Protein AF-A0A421B8K8-F1 (afdb_monomer_lite)

Foldseek 3Di:
DDDDDDDDPDDDDDDPDDPPDPPPVPPPDDQDPLLVLLLVLLVVLLVVVVVVLVCCVVPVLVVQLVVLVVVCVVVVDPPDDSVVVSVVVNVVVVVVSVVVSVVSNVLSVVSSVLAVVSLVVLLVVLVVVLVVLVVCVVVDPDDPVSVVVSVVSNVSSVSSNVSCPDPSNVVSNDDPDPD

Secondary structure (DSSP, 8-state):
--PPPP------PPPPPPPP--TTTT--PPPPHHHHHHHHHHHHHHHHHHHHHHHHHHHSHHHHHHHHHHHHHHTT--S--HHHHHHHHHHHHHHHHHHHHHHHHHHHHHHHTT-HHHHHHHHHHHHHHHHHHHHHHHHS---HHHHHHHHHHHHHHHHHHHHHTSHHHHHHTS-----

Radius of gyration: 29.28 Å; chains: 1; bounding box: 50×44×108 Å

Structure (mmCIF, N/CA/C/O backbone):
data_AF-A0A421B8K8-F1
#
_entry.id   AF-A0A421B8K8-F1
#
loop_
_atom_site.group_PDB
_atom_site.id
_atom_site.type_symbol
_atom_site.label_atom_id
_atom_site.label_alt_id
_atom_site.label_comp_id
_atom_site.label_asym_id
_atom_site.label_entity_id
_atom_site.label_seq_id
_atom_site.pdbx_PDB_ins_code
_atom_site.Cartn_x
_atom_site.Cartn_y
_atom_si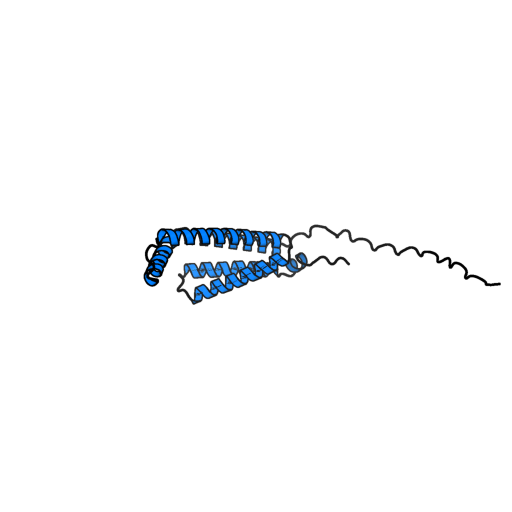te.Cartn_z
_atom_site.occupancy
_atom_site.B_iso_or_equiv
_atom_site.auth_seq_id
_atom_site.auth_comp_id
_atom_site.auth_asym_id
_atom_site.auth_atom_id
_atom_site.pdbx_PDB_model_num
ATOM 1 N N . MET A 1 1 ? -7.452 35.062 -84.674 1.00 46.69 1 MET A N 1
ATOM 2 C CA . MET A 1 1 ? -6.822 33.731 -84.553 1.00 46.69 1 MET A CA 1
ATOM 3 C C . MET A 1 1 ? -6.212 33.669 -83.162 1.00 46.69 1 MET A C 1
ATOM 5 O O . MET A 1 1 ? -5.231 34.353 -82.917 1.00 46.69 1 MET A O 1
ATOM 9 N N . THR A 1 2 ? -6.886 33.013 -82.219 1.00 50.50 2 THR A N 1
ATOM 10 C CA . THR A 1 2 ? -6.488 32.942 -80.804 1.00 50.50 2 THR A CA 1
ATOM 11 C C . THR A 1 2 ? -5.729 31.639 -80.568 1.00 50.50 2 THR A C 1
ATOM 13 O O . THR A 1 2 ? -6.330 30.568 -80.636 1.00 50.50 2 THR A O 1
ATOM 16 N N . SER A 1 3 ? -4.422 31.723 -80.332 1.00 58.75 3 SER A N 1
ATOM 17 C CA . SER A 1 3 ? -3.583 30.577 -79.968 1.00 58.75 3 SER A CA 1
ATOM 18 C C . SER A 1 3 ? -3.875 30.168 -78.520 1.00 58.75 3 SER A C 1
ATOM 20 O O . SER A 1 3 ? -3.734 30.986 -77.613 1.00 58.75 3 SER A O 1
ATOM 22 N N . GLY A 1 4 ? -4.330 28.931 -78.307 1.00 61.12 4 GLY A N 1
ATOM 23 C CA . GLY A 1 4 ? -4.486 28.347 -76.970 1.00 61.12 4 GLY A CA 1
ATOM 24 C C . GLY A 1 4 ? -3.131 27.923 -76.380 1.00 61.12 4 GLY A C 1
ATOM 25 O O . GLY A 1 4 ? -2.210 27.657 -77.152 1.00 61.12 4 GLY A O 1
ATOM 26 N N . PRO A 1 5 ? -2.974 27.881 -75.044 1.00 61.09 5 PRO A N 1
ATOM 27 C CA . PRO A 1 5 ? -1.718 27.478 -74.415 1.00 61.09 5 PRO A CA 1
ATOM 28 C C . PRO A 1 5 ? -1.475 25.965 -74.547 1.00 61.09 5 PRO A C 1
ATOM 30 O O . PRO A 1 5 ? -2.376 25.163 -74.299 1.00 61.09 5 PRO A O 1
ATOM 33 N N . ASP A 1 6 ? -0.247 25.596 -74.922 1.00 62.78 6 ASP A N 1
ATOM 34 C CA . ASP A 1 6 ? 0.217 24.209 -75.047 1.00 62.78 6 ASP A CA 1
ATOM 35 C C . ASP A 1 6 ? 0.115 23.432 -73.716 1.00 62.78 6 ASP A C 1
ATOM 37 O O . ASP A 1 6 ? 0.416 23.983 -72.649 1.00 62.78 6 ASP A O 1
ATOM 41 N N . PRO A 1 7 ? -0.252 22.136 -73.741 1.00 59.31 7 PRO A N 1
ATOM 42 C CA . PRO A 1 7 ? -0.273 21.303 -72.546 1.00 59.31 7 PRO A CA 1
ATOM 43 C C . PRO A 1 7 ? 1.158 21.014 -72.065 1.00 59.31 7 PRO A C 1
ATOM 45 O O . PRO A 1 7 ? 1.938 20.334 -72.730 1.00 59.31 7 PRO A O 1
ATOM 48 N N . GLN A 1 8 ? 1.500 21.520 -70.877 1.00 60.03 8 GLN A N 1
ATOM 49 C CA . GLN A 1 8 ? 2.772 21.247 -70.205 1.00 60.03 8 GLN A CA 1
ATOM 50 C C . GLN A 1 8 ? 2.884 19.756 -69.852 1.00 60.03 8 GLN A C 1
ATOM 52 O O . GLN A 1 8 ? 2.284 19.275 -68.892 1.00 60.03 8 GLN A O 1
ATOM 57 N N . ASN A 1 9 ? 3.677 19.025 -70.635 1.00 55.84 9 ASN A N 1
ATOM 58 C CA . ASN A 1 9 ? 4.109 17.667 -70.327 1.00 55.84 9 ASN A CA 1
ATOM 59 C C . ASN A 1 9 ? 5.158 17.729 -69.208 1.00 55.84 9 ASN A C 1
ATOM 61 O O . ASN A 1 9 ? 6.326 18.011 -69.468 1.00 55.84 9 ASN A O 1
ATOM 65 N N . ASN A 1 10 ? 4.728 17.535 -67.961 1.00 61.94 10 ASN A N 1
ATOM 66 C CA . ASN A 1 10 ? 5.613 17.541 -66.802 1.00 61.94 10 ASN A CA 1
ATOM 67 C C . ASN A 1 10 ? 5.997 16.084 -66.471 1.00 61.94 10 ASN A C 1
ATOM 69 O O . ASN A 1 10 ? 5.140 15.335 -65.995 1.00 61.94 10 ASN A O 1
ATOM 73 N N . PRO A 1 11 ? 7.237 15.634 -66.749 1.00 66.31 11 PRO A N 1
ATOM 74 C CA . PRO A 1 11 ? 7.620 14.252 -66.503 1.00 66.31 11 PRO A CA 1
ATOM 75 C C . PRO A 1 11 ? 7.647 13.984 -64.997 1.00 66.31 11 PRO A C 1
ATOM 77 O O . PRO A 1 11 ? 8.384 14.633 -64.253 1.00 66.31 11 PRO A O 1
ATOM 80 N N . TYR A 1 12 ? 6.836 13.023 -64.549 1.00 59.75 12 TYR A N 1
ATOM 81 C CA . TYR A 1 12 ? 6.842 12.542 -63.170 1.00 59.75 12 TYR A CA 1
ATOM 82 C C . TYR A 1 12 ? 8.257 12.089 -62.794 1.00 59.75 12 TYR A C 1
ATOM 84 O O . TYR A 1 12 ? 8.762 11.097 -63.320 1.00 59.75 12 TYR A O 1
ATOM 92 N N . GLN A 1 13 ? 8.900 12.817 -61.880 1.00 71.19 13 GLN A N 1
ATOM 93 C CA . GLN A 1 13 ? 10.140 12.359 -61.265 1.00 71.19 13 GLN A CA 1
ATOM 94 C C . GLN A 1 13 ? 9.813 11.175 -60.342 1.00 71.19 13 GLN A C 1
ATOM 96 O O . GLN A 1 13 ? 8.854 11.265 -59.567 1.00 71.19 13 GLN A O 1
ATOM 101 N N . PRO A 1 14 ? 10.561 10.059 -60.415 1.00 73.00 14 PRO A N 1
ATOM 102 C CA . PRO A 1 14 ? 10.341 8.931 -59.523 1.00 73.00 14 PRO A CA 1
ATOM 103 C C . PRO A 1 14 ? 10.543 9.380 -58.073 1.00 73.00 14 PRO A C 1
ATOM 105 O O . PRO A 1 14 ? 11.539 10.031 -57.749 1.00 73.00 14 PRO A O 1
ATOM 108 N N . LEU A 1 15 ? 9.574 9.053 -57.212 1.00 72.62 15 LEU A N 1
ATOM 109 C CA . LEU A 1 15 ? 9.653 9.356 -55.786 1.00 72.62 15 LEU A CA 1
ATOM 110 C C . LEU A 1 15 ? 10.937 8.738 -55.200 1.00 72.62 15 LEU A C 1
ATOM 112 O O . LEU A 1 15 ? 11.258 7.595 -55.542 1.00 72.62 15 LEU A O 1
ATOM 116 N N . PRO A 1 16 ? 11.646 9.443 -54.299 1.00 77.56 16 PRO A N 1
ATOM 117 C CA . PRO A 1 16 ? 12.770 8.869 -53.574 1.00 77.56 16 PRO A CA 1
ATOM 118 C C . PRO A 1 16 ? 12.356 7.559 -52.897 1.00 77.56 16 PRO A C 1
ATOM 120 O O . PRO A 1 16 ? 11.290 7.475 -52.285 1.00 77.56 16 PRO A O 1
ATOM 123 N N . SER A 1 17 ? 13.199 6.534 -53.010 1.00 75.12 17 SER A N 1
ATOM 124 C CA . SER A 1 17 ? 13.003 5.262 -52.316 1.00 75.12 17 SER A CA 1
ATOM 125 C C . SER A 1 17 ? 12.898 5.502 -50.810 1.00 75.12 17 SER A C 1
ATOM 127 O O . SER A 1 17 ? 13.744 6.193 -50.238 1.00 75.12 17 SER A O 1
ATOM 129 N N . ALA A 1 18 ? 11.866 4.931 -50.181 1.00 73.00 18 ALA A N 1
ATOM 130 C CA . ALA A 1 18 ? 11.664 5.033 -48.741 1.00 73.00 18 ALA A CA 1
ATOM 131 C C . ALA A 1 18 ? 12.923 4.558 -47.984 1.00 73.00 18 ALA A C 1
ATOM 133 O O . ALA A 1 18 ? 13.550 3.584 -48.418 1.00 73.00 18 ALA A O 1
ATOM 134 N N . PRO A 1 19 ? 13.301 5.221 -46.872 1.00 71.88 19 PRO A N 1
ATOM 135 C CA . PRO A 1 19 ? 14.410 4.773 -46.042 1.00 71.88 19 PRO A CA 1
ATOM 136 C C . PRO A 1 19 ? 14.218 3.306 -45.633 1.00 71.88 19 PRO A C 1
ATOM 138 O O . PRO A 1 19 ? 13.074 2.891 -45.410 1.00 71.88 19 PRO A O 1
ATOM 141 N N . PRO A 1 20 ? 15.298 2.514 -45.514 1.00 69.19 20 PRO A N 1
ATOM 142 C CA . PRO A 1 20 ? 15.207 1.160 -44.987 1.00 69.19 20 PRO A CA 1
ATOM 143 C C . PRO A 1 20 ? 14.490 1.186 -43.636 1.00 69.19 20 PRO A C 1
ATOM 145 O O . PRO A 1 20 ? 14.917 1.881 -42.715 1.00 69.19 20 PRO A O 1
ATOM 148 N N . VAL A 1 21 ? 13.382 0.454 -43.523 1.00 62.31 21 VAL A N 1
ATOM 149 C CA . VAL A 1 21 ? 12.724 0.248 -42.232 1.00 62.31 21 VAL A CA 1
ATOM 150 C C . VAL A 1 21 ? 13.683 -0.544 -41.348 1.00 62.31 21 VAL A C 1
ATOM 152 O O . VAL A 1 21 ? 14.016 -1.688 -41.656 1.00 62.31 21 VAL A O 1
ATOM 155 N N . ASP A 1 22 ? 14.173 0.074 -40.274 1.00 62.09 22 ASP A N 1
ATOM 156 C CA . ASP A 1 22 ? 15.024 -0.613 -39.305 1.00 62.09 22 ASP A CA 1
ATOM 157 C C . ASP A 1 22 ? 14.286 -1.857 -38.791 1.00 62.09 22 ASP A C 1
ATOM 159 O O . ASP A 1 22 ? 13.196 -1.766 -38.218 1.00 62.09 22 ASP A O 1
ATOM 163 N N . ALA A 1 23 ? 14.888 -3.036 -38.966 1.00 57.59 23 ALA A N 1
ATOM 164 C CA . ALA A 1 23 ? 14.310 -4.331 -38.586 1.00 57.59 23 ALA A CA 1
ATOM 165 C C . ALA A 1 23 ? 14.054 -4.485 -37.065 1.00 57.59 23 ALA A C 1
ATOM 167 O O . ALA A 1 23 ? 13.549 -5.512 -36.608 1.00 57.59 23 ALA A O 1
ATOM 168 N N . GLY A 1 24 ? 14.385 -3.462 -36.268 1.00 54.41 24 GLY A N 1
ATOM 169 C CA . GLY A 1 24 ? 14.055 -3.342 -34.848 1.00 54.41 24 GLY A CA 1
ATOM 170 C C . GLY A 1 24 ? 12.644 -2.812 -34.558 1.00 54.41 24 GLY A C 1
ATOM 171 O O . GLY A 1 24 ? 12.227 -2.813 -33.396 1.00 54.41 24 GLY A O 1
ATOM 172 N N . TYR A 1 25 ? 11.878 -2.382 -35.569 1.00 49.41 25 TYR A N 1
ATOM 173 C CA . TYR A 1 25 ? 10.493 -1.940 -35.385 1.00 49.41 25 TYR A CA 1
ATOM 174 C C . TYR A 1 25 ? 9.603 -3.096 -34.897 1.00 49.41 25 TYR A C 1
ATOM 176 O O . TYR A 1 25 ? 9.156 -3.944 -35.661 1.00 49.41 25 TYR A O 1
ATOM 184 N N . GLY A 1 26 ? 9.327 -3.118 -33.589 1.00 54.22 26 GLY A N 1
ATOM 185 C CA . GLY A 1 26 ? 8.382 -4.053 -32.968 1.00 54.22 26 GLY A CA 1
ATOM 186 C C . GLY A 1 26 ? 8.995 -5.236 -32.220 1.00 54.22 26 GLY A C 1
ATOM 187 O O . GLY A 1 26 ? 8.234 -6.006 -31.635 1.00 54.22 26 GLY A O 1
ATOM 188 N N . GLN A 1 27 ? 10.326 -5.364 -32.158 1.00 55.50 27 GLN A N 1
ATOM 189 C CA . GLN A 1 27 ? 10.949 -6.400 -31.328 1.00 55.50 27 GLN A CA 1
ATOM 190 C C . GLN A 1 27 ? 10.630 -6.153 -29.839 1.00 55.50 27 GLN A C 1
ATOM 192 O O . GLN A 1 27 ? 10.761 -5.015 -29.369 1.00 55.50 27 GLN A O 1
ATOM 197 N N . PRO A 1 28 ? 10.184 -7.173 -29.076 1.00 58.38 28 PRO A N 1
ATOM 198 C CA . PRO A 1 28 ? 10.005 -7.047 -27.637 1.00 58.38 28 PRO A CA 1
ATOM 199 C C . PRO A 1 28 ? 11.341 -6.665 -26.995 1.00 58.38 28 PRO A C 1
ATOM 201 O O . PRO A 1 28 ? 12.269 -7.468 -26.953 1.00 58.38 28 PRO A O 1
ATOM 204 N N . VAL A 1 29 ? 11.453 -5.427 -26.507 1.00 67.19 29 VAL A N 1
ATOM 205 C CA . VAL A 1 29 ? 12.629 -4.996 -25.747 1.00 67.19 29 VAL A CA 1
ATOM 206 C C . VAL A 1 29 ? 12.729 -5.903 -24.528 1.00 67.19 29 VAL A C 1
ATOM 208 O O . VAL A 1 29 ? 11.769 -6.018 -23.758 1.00 67.19 29 VAL A O 1
ATOM 211 N N . ALA A 1 30 ? 13.873 -6.569 -24.369 1.00 79.06 30 ALA A N 1
ATOM 212 C CA . ALA A 1 30 ? 14.134 -7.384 -23.194 1.00 79.06 30 ALA A CA 1
ATOM 213 C C . ALA A 1 30 ? 13.922 -6.519 -21.944 1.00 79.06 30 ALA A C 1
ATOM 215 O O . ALA A 1 30 ? 14.510 -5.444 -21.811 1.00 79.06 30 ALA A O 1
ATOM 216 N N . ARG A 1 31 ? 13.026 -6.955 -21.052 1.00 85.81 31 ARG A N 1
ATOM 217 C CA . ARG A 1 31 ? 12.684 -6.180 -19.858 1.00 85.81 31 ARG A CA 1
ATOM 218 C C . ARG A 1 31 ? 13.939 -6.004 -18.990 1.00 85.81 31 ARG A C 1
ATOM 220 O O . ARG A 1 31 ? 14.537 -7.016 -18.622 1.00 85.81 31 ARG A O 1
ATOM 227 N N . PRO A 1 32 ? 14.290 -4.770 -18.587 1.00 89.69 32 PRO A N 1
ATOM 228 C CA . PRO A 1 32 ? 15.402 -4.545 -17.673 1.00 89.69 32 PRO A CA 1
ATOM 229 C C . PRO A 1 32 ? 15.187 -5.230 -16.320 1.00 89.69 32 PRO A C 1
ATOM 231 O O . PRO A 1 32 ? 14.069 -5.257 -15.792 1.00 89.69 32 PRO A O 1
ATOM 234 N N . ALA A 1 33 ? 16.270 -5.716 -15.711 1.00 90.88 33 ALA A N 1
ATOM 235 C CA . ALA A 1 33 ? 16.225 -6.333 -14.385 1.00 90.88 33 ALA A CA 1
ATOM 236 C C . ALA A 1 33 ? 15.688 -5.368 -13.312 1.00 90.88 33 ALA A C 1
ATOM 238 O O . ALA A 1 33 ? 14.971 -5.791 -12.407 1.00 90.88 33 ALA A O 1
ATOM 239 N N . SER A 1 34 ? 15.956 -4.065 -13.448 1.00 90.88 34 SER A N 1
ATOM 240 C CA . SER A 1 34 ? 15.415 -3.009 -12.582 1.00 90.88 34 SER A CA 1
ATOM 241 C C . SER A 1 34 ? 13.880 -2.977 -12.570 1.00 90.88 34 SER A C 1
ATOM 243 O O . SER A 1 34 ? 13.270 -2.927 -11.502 1.00 90.88 34 SER A O 1
ATOM 245 N N . VAL A 1 35 ? 13.233 -3.097 -13.733 1.00 92.25 35 VAL A N 1
ATOM 246 C CA . VAL A 1 35 ? 11.764 -3.138 -13.847 1.00 92.25 35 VAL A CA 1
ATOM 247 C C . VAL A 1 35 ? 11.199 -4.401 -13.195 1.00 92.25 35 VAL A C 1
ATOM 249 O O . VAL A 1 35 ? 10.190 -4.339 -12.493 1.00 92.25 35 VAL A O 1
ATOM 252 N N . GLU A 1 36 ? 11.854 -5.547 -13.387 1.00 94.25 36 GLU A N 1
ATOM 253 C CA . GLU A 1 36 ? 11.415 -6.810 -12.784 1.00 94.25 36 GLU A CA 1
ATOM 254 C C . GLU A 1 36 ? 11.598 -6.817 -11.259 1.00 94.25 36 GLU A C 1
ATOM 256 O O . GLU A 1 36 ? 10.712 -7.264 -10.530 1.00 94.25 36 GLU A O 1
ATOM 261 N N . ASN A 1 37 ? 12.710 -6.278 -10.757 1.00 95.31 37 ASN A N 1
ATOM 262 C CA . ASN A 1 37 ? 12.958 -6.147 -9.324 1.00 95.31 37 ASN A CA 1
ATOM 263 C C . ASN A 1 37 ? 11.968 -5.178 -8.674 1.00 95.31 37 ASN A C 1
ATOM 265 O O . ASN A 1 37 ? 11.400 -5.499 -7.632 1.00 95.31 37 ASN A O 1
ATOM 269 N N . SER A 1 38 ? 11.691 -4.038 -9.314 1.00 94.75 38 SER A N 1
ATOM 270 C CA . SER A 1 38 ? 10.648 -3.115 -8.857 1.00 94.75 38 SER A CA 1
ATOM 271 C C . SER A 1 38 ? 9.285 -3.803 -8.778 1.00 94.75 38 SER A C 1
ATOM 273 O O . SER A 1 38 ? 8.603 -3.709 -7.760 1.00 94.75 38 SER A O 1
ATOM 275 N N . PHE A 1 39 ? 8.902 -4.556 -9.815 1.00 96.12 39 PHE A N 1
ATOM 276 C CA . PHE A 1 39 ? 7.645 -5.301 -9.820 1.00 96.12 39 PHE A CA 1
ATOM 277 C C . PHE A 1 39 ? 7.540 -6.264 -8.630 1.00 96.12 39 PHE A C 1
ATOM 279 O O . PHE A 1 39 ? 6.522 -6.271 -7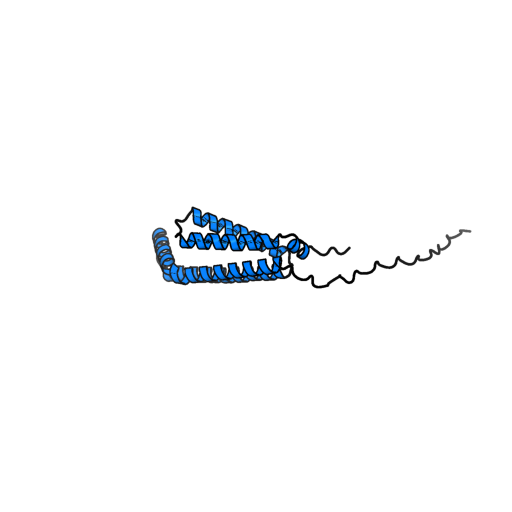.941 1.00 96.12 39 PHE A O 1
ATOM 286 N N . LYS A 1 40 ? 8.600 -7.030 -8.344 1.00 97.44 40 LYS A N 1
ATOM 287 C CA . LYS A 1 40 ? 8.635 -7.941 -7.190 1.00 97.44 40 LYS A CA 1
ATOM 288 C C . LYS A 1 40 ? 8.462 -7.198 -5.865 1.00 97.44 40 LYS A C 1
ATOM 290 O O . LYS A 1 40 ? 7.720 -7.674 -5.014 1.00 97.44 40 LYS A O 1
ATOM 295 N N . LEU A 1 41 ? 9.095 -6.034 -5.701 1.00 97.38 41 LEU A N 1
ATOM 296 C CA . LEU A 1 41 ? 8.958 -5.217 -4.491 1.00 97.38 41 LEU A CA 1
ATOM 297 C C . LEU A 1 41 ? 7.539 -4.660 -4.323 1.00 97.38 41 LEU A C 1
ATOM 299 O O . LEU A 1 41 ? 7.013 -4.672 -3.214 1.00 97.38 41 LEU A O 1
ATOM 303 N N . TRP A 1 42 ? 6.882 -4.239 -5.407 1.00 97.12 42 TRP A N 1
ATOM 304 C CA . TRP A 1 42 ? 5.478 -3.820 -5.352 1.00 97.12 42 TRP A CA 1
ATOM 305 C C . TRP A 1 42 ? 4.537 -4.965 -4.983 1.00 97.12 42 TRP A C 1
ATOM 307 O O . TRP A 1 42 ? 3.638 -4.776 -4.167 1.00 97.12 42 T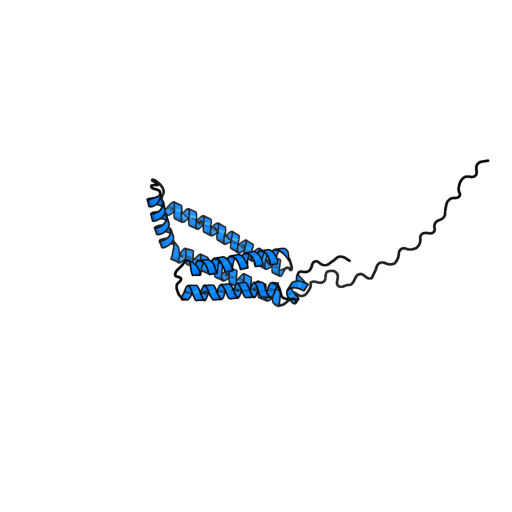RP A O 1
ATOM 317 N N . VAL A 1 43 ? 4.756 -6.159 -5.543 1.00 97.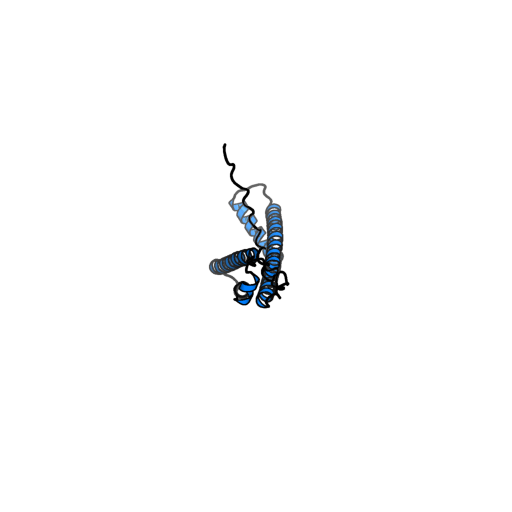12 43 VAL A N 1
ATOM 318 C CA . VAL A 1 43 ? 3.987 -7.358 -5.177 1.00 97.12 43 VAL A CA 1
ATOM 319 C C . VAL A 1 43 ? 4.227 -7.723 -3.713 1.00 97.12 43 VAL A C 1
ATOM 321 O O . VAL A 1 43 ? 3.268 -7.980 -2.993 1.00 97.12 43 VAL A O 1
ATOM 324 N N . LEU A 1 44 ? 5.477 -7.686 -3.247 1.00 97.00 44 LEU A N 1
ATOM 325 C CA . LEU A 1 44 ? 5.812 -7.924 -1.844 1.00 97.00 44 LEU A CA 1
ATOM 326 C C . LEU A 1 44 ? 5.114 -6.917 -0.922 1.00 97.00 44 LEU A C 1
ATOM 328 O O . LEU A 1 44 ? 4.501 -7.321 0.060 1.00 97.00 44 LEU A O 1
ATOM 332 N N . ASN A 1 45 ? 5.145 -5.625 -1.256 1.00 95.88 45 ASN A N 1
ATOM 333 C CA . ASN A 1 45 ? 4.450 -4.602 -0.479 1.00 95.88 45 ASN A CA 1
ATOM 334 C C . ASN A 1 45 ? 2.930 -4.829 -0.447 1.00 95.88 45 ASN A C 1
ATOM 336 O O . ASN A 1 45 ? 2.311 -4.681 0.603 1.00 95.88 45 ASN A O 1
ATOM 340 N N . ALA A 1 46 ? 2.331 -5.224 -1.574 1.00 95.62 46 ALA A N 1
ATOM 341 C CA . ALA A 1 46 ? 0.913 -5.570 -1.625 1.00 95.62 46 ALA A CA 1
ATOM 342 C C . ALA A 1 46 ? 0.592 -6.766 -0.717 1.00 95.62 46 ALA A C 1
ATOM 344 O O . ALA A 1 46 ? -0.376 -6.712 0.034 1.00 95.62 46 ALA A O 1
ATOM 345 N N . LEU A 1 47 ? 1.423 -7.815 -0.735 1.00 95.88 47 LEU A N 1
ATOM 346 C CA . LEU A 1 47 ? 1.264 -8.981 0.137 1.00 95.88 47 LEU A CA 1
ATOM 347 C C . LEU A 1 47 ? 1.362 -8.602 1.617 1.00 95.88 47 LEU A C 1
ATOM 349 O O . LEU A 1 47 ? 0.509 -9.009 2.400 1.00 95.88 47 LEU A O 1
ATOM 353 N N . LEU A 1 48 ? 2.350 -7.786 1.993 1.00 94.75 48 LEU A N 1
ATOM 354 C CA . LEU A 1 48 ? 2.483 -7.281 3.362 1.00 94.75 48 LEU A CA 1
ATOM 355 C C . LEU A 1 48 ? 1.259 -6.460 3.779 1.00 94.75 48 LEU A C 1
ATOM 357 O O . LEU A 1 48 ? 0.753 -6.644 4.881 1.00 94.75 48 LEU A O 1
ATOM 361 N N . GLY A 1 49 ? 0.742 -5.610 2.888 1.00 93.25 49 GLY A N 1
ATOM 362 C CA . GLY A 1 49 ? -0.478 -4.843 3.135 1.00 93.25 49 GLY A CA 1
ATOM 363 C C . GLY A 1 49 ? -1.711 -5.727 3.334 1.00 93.25 49 GLY A C 1
ATOM 364 O O . GLY A 1 49 ? -2.493 -5.475 4.246 1.00 93.25 49 GLY A O 1
ATOM 365 N N . VAL A 1 50 ? -1.872 -6.784 2.531 1.00 95.50 50 VAL A N 1
ATOM 366 C CA . VAL A 1 50 ? -2.975 -7.749 2.683 1.00 95.50 50 VAL A CA 1
ATOM 367 C C . VAL A 1 50 ? -2.865 -8.493 4.011 1.00 95.50 50 VAL A C 1
ATOM 369 O O . VAL A 1 50 ? -3.858 -8.613 4.723 1.00 95.50 50 VAL A O 1
ATOM 372 N N . VAL A 1 51 ? -1.666 -8.959 4.371 1.00 95.25 51 VAL A N 1
ATOM 373 C CA . VAL A 1 51 ? -1.428 -9.617 5.663 1.00 95.25 51 VAL A CA 1
ATOM 374 C C . VAL A 1 51 ? -1.733 -8.659 6.813 1.00 95.25 51 VAL A C 1
ATOM 376 O O . VAL A 1 51 ? -2.463 -9.035 7.723 1.00 95.25 51 VAL A O 1
ATOM 379 N N . GLY A 1 52 ? -1.246 -7.418 6.746 1.00 92.00 52 GLY A N 1
ATOM 380 C CA . GLY A 1 52 ? -1.534 -6.384 7.740 1.00 92.00 52 GLY A CA 1
ATOM 381 C C . GLY A 1 52 ? -3.034 -6.136 7.891 1.00 92.00 52 GLY A C 1
ATOM 382 O O . GLY A 1 52 ? -3.548 -6.177 9.002 1.00 92.00 52 GLY A O 1
ATOM 383 N N . PHE A 1 53 ? -3.756 -5.991 6.778 1.00 92.81 53 PHE A N 1
ATOM 384 C CA . PHE A 1 53 ? -5.208 -5.823 6.787 1.00 92.81 53 PHE A CA 1
ATOM 385 C C . PHE A 1 53 ? -5.930 -7.016 7.431 1.00 92.81 53 PHE A C 1
ATOM 387 O O . PHE A 1 53 ? -6.803 -6.821 8.273 1.00 92.81 53 PHE A O 1
ATOM 394 N N . ILE A 1 54 ? -5.542 -8.251 7.095 1.00 93.88 54 ILE A N 1
ATOM 395 C CA . ILE A 1 54 ? -6.111 -9.460 7.710 1.00 93.88 54 ILE A CA 1
ATOM 396 C C . ILE A 1 54 ? -5.833 -9.481 9.216 1.00 93.88 54 ILE A C 1
ATOM 398 O O . ILE A 1 54 ? -6.741 -9.761 9.991 1.00 93.88 54 ILE A O 1
ATOM 402 N N . LEU A 1 55 ? -4.615 -9.153 9.650 1.00 91.75 55 LEU A N 1
ATOM 403 C CA . LEU A 1 55 ? -4.282 -9.088 11.074 1.00 91.75 55 LEU A CA 1
ATOM 404 C C . LEU A 1 55 ? -5.110 -8.022 11.799 1.00 91.75 55 LEU A C 1
ATOM 406 O O . LEU A 1 55 ? -5.626 -8.297 12.877 1.00 91.75 55 LEU A O 1
ATOM 410 N N . THR A 1 56 ? -5.316 -6.848 11.196 1.00 88.44 56 THR A N 1
ATOM 411 C CA . THR A 1 56 ? -6.211 -5.818 11.742 1.00 88.44 56 THR A CA 1
ATOM 412 C C . THR A 1 56 ? -7.648 -6.326 11.864 1.00 88.44 56 THR A C 1
ATOM 414 O O . THR A 1 56 ? -8.293 -6.077 12.879 1.00 88.44 56 THR A O 1
ATOM 417 N N . LEU A 1 57 ? -8.152 -7.074 10.880 1.00 90.00 57 LEU A N 1
ATOM 418 C CA . LEU A 1 57 ? -9.487 -7.674 10.953 1.00 90.00 57 LEU A CA 1
ATOM 419 C C . LEU A 1 57 ? -9.592 -8.780 12.010 1.00 90.00 57 LEU A C 1
ATOM 421 O O . LEU A 1 57 ? -10.640 -8.936 12.620 1.00 90.00 57 LEU A O 1
ATOM 425 N N . LEU A 1 58 ? -8.540 -9.567 12.227 1.00 91.00 58 LEU A N 1
ATOM 426 C CA . LEU A 1 58 ? -8.578 -10.669 13.192 1.00 91.00 58 LEU A CA 1
ATOM 427 C C . LEU A 1 58 ? -8.355 -10.200 14.633 1.00 91.00 58 LEU A C 1
ATOM 429 O O . LEU A 1 58 ? -8.921 -10.783 15.551 1.00 91.00 58 LEU A O 1
ATOM 433 N N . LEU A 1 59 ? -7.528 -9.172 14.831 1.00 90.81 59 LEU A N 1
ATOM 434 C CA . LEU A 1 59 ? -7.077 -8.732 16.155 1.00 90.81 59 LEU A CA 1
ATOM 435 C C . LEU A 1 59 ? -7.693 -7.396 16.597 1.00 90.81 59 LEU A C 1
ATOM 437 O O . LEU A 1 59 ? -7.669 -7.076 17.780 1.00 90.81 59 LEU A O 1
ATOM 441 N N . GLY A 1 60 ? -8.218 -6.594 15.666 1.00 86.31 60 GLY A N 1
ATOM 442 C CA . GLY A 1 60 ? -8.661 -5.218 15.925 1.00 86.31 60 GLY A CA 1
ATOM 443 C C . GLY A 1 60 ? -10.173 -5.025 16.058 1.00 86.31 60 GLY A C 1
ATOM 444 O O . GLY A 1 60 ? -10.609 -3.925 16.399 1.00 86.31 60 GLY A O 1
ATOM 445 N N . VAL A 1 61 ? -10.989 -6.052 15.798 1.00 89.44 61 VAL A N 1
ATOM 446 C CA . VAL A 1 61 ? -12.461 -5.921 15.765 1.00 89.44 61 VAL A CA 1
ATOM 447 C C . VAL A 1 61 ? -13.046 -5.523 17.118 1.00 89.44 61 VAL A C 1
ATOM 449 O O . VAL A 1 61 ? -13.965 -4.705 17.157 1.00 89.44 61 VAL A O 1
ATOM 452 N N . ASP A 1 62 ? -12.490 -6.022 18.221 1.00 90.00 62 ASP A N 1
ATOM 453 C CA . ASP A 1 62 ? -12.968 -5.679 19.564 1.00 90.00 62 ASP A CA 1
ATOM 454 C C . ASP A 1 62 ? -12.747 -4.196 19.880 1.00 90.00 62 ASP A C 1
ATOM 456 O O . ASP A 1 62 ? -13.663 -3.507 20.332 1.00 90.00 62 ASP A O 1
ATOM 460 N N . ALA A 1 63 ? -11.564 -3.670 19.548 1.00 87.69 63 ALA A N 1
ATOM 461 C CA . ALA A 1 63 ? -11.259 -2.249 19.696 1.00 87.69 63 ALA A CA 1
ATOM 462 C C . ALA A 1 63 ? -12.157 -1.378 18.799 1.00 87.69 63 ALA A C 1
ATOM 464 O O . ALA A 1 63 ? -12.640 -0.327 19.224 1.00 87.69 63 ALA A O 1
ATOM 465 N N . LEU A 1 64 ? -12.433 -1.829 17.570 1.00 87.56 64 LEU A N 1
ATOM 466 C CA . LEU A 1 64 ? -13.375 -1.176 16.655 1.00 87.56 64 LEU A CA 1
ATOM 467 C C . LEU A 1 64 ? -14.791 -1.119 17.234 1.00 87.56 64 LEU A C 1
ATOM 469 O O . LEU A 1 64 ? -15.423 -0.064 17.189 1.00 87.56 64 LEU A O 1
ATOM 473 N N . ARG A 1 65 ? -15.278 -2.223 17.809 1.00 91.75 65 ARG A N 1
ATOM 474 C CA . ARG A 1 65 ? -16.587 -2.283 18.467 1.00 91.75 65 ARG A CA 1
ATOM 475 C C . ARG A 1 65 ? -16.662 -1.338 19.653 1.00 91.75 65 ARG A C 1
ATOM 477 O O . ARG A 1 65 ? -17.639 -0.606 19.784 1.00 91.75 65 ARG A O 1
ATOM 484 N N . GLU A 1 66 ? -15.644 -1.339 20.502 1.00 92.31 66 GLU A N 1
ATOM 485 C CA . GLU A 1 66 ? -15.608 -0.481 21.681 1.00 92.31 66 GLU A CA 1
ATOM 486 C C . GLU A 1 66 ? -15.601 1.008 21.289 1.00 92.31 66 GLU A C 1
ATOM 488 O O . GLU A 1 66 ? -16.327 1.822 21.863 1.00 92.31 66 GLU A O 1
ATOM 493 N N . ASN A 1 67 ? -14.842 1.362 20.249 1.00 89.06 67 ASN A N 1
ATOM 494 C CA . ASN A 1 67 ? -14.819 2.713 19.694 1.00 89.06 67 ASN A CA 1
ATOM 495 C C . ASN A 1 67 ? -16.160 3.108 19.061 1.00 89.06 67 ASN A C 1
ATOM 497 O O . ASN A 1 67 ? -16.638 4.214 19.308 1.00 89.06 67 ASN A O 1
ATOM 501 N N . ALA A 1 68 ? -16.798 2.208 18.309 1.00 89.81 68 ALA A N 1
ATOM 502 C CA . ALA A 1 68 ? -18.119 2.445 17.731 1.00 89.81 68 ALA A CA 1
ATOM 503 C C . ALA A 1 68 ? -19.190 2.645 18.817 1.00 89.81 68 ALA A C 1
ATOM 505 O O . ALA A 1 68 ? -19.982 3.582 18.731 1.00 89.81 68 ALA A O 1
ATOM 506 N N . ALA A 1 69 ? -19.178 1.827 19.875 1.00 90.81 69 ALA A N 1
ATOM 507 C CA . ALA A 1 69 ? -20.088 1.970 21.010 1.00 90.81 69 ALA A CA 1
ATOM 508 C C . ALA A 1 69 ? -19.909 3.322 21.720 1.00 90.81 69 ALA A C 1
ATOM 510 O O . ALA A 1 69 ? -20.892 4.011 22.002 1.00 90.81 69 ALA A O 1
ATOM 511 N N . ARG A 1 70 ? -18.655 3.736 21.961 1.00 91.31 70 ARG A N 1
ATOM 512 C CA . ARG A 1 70 ? -18.334 5.056 22.527 1.00 91.31 70 ARG A CA 1
ATOM 513 C C . ARG A 1 70 ? -18.857 6.195 21.657 1.00 91.31 70 ARG A C 1
ATOM 515 O O . ARG A 1 70 ? -19.373 7.174 22.188 1.00 91.31 70 ARG A O 1
ATOM 522 N N . GLU A 1 71 ? -18.714 6.084 20.343 1.00 88.81 71 GLU A N 1
ATOM 523 C CA . GLU A 1 71 ? -19.123 7.133 19.412 1.00 88.81 71 GLU A CA 1
ATOM 524 C C . GLU A 1 71 ? -20.652 7.253 19.315 1.00 88.81 71 GLU A C 1
ATOM 526 O O . GLU A 1 71 ? -21.190 8.353 19.426 1.00 88.81 71 GLU A O 1
ATOM 531 N N . ILE A 1 72 ? -21.370 6.128 19.238 1.00 88.50 72 ILE A N 1
ATOM 532 C CA . ILE A 1 72 ? -22.843 6.103 19.255 1.00 88.50 72 ILE A CA 1
ATOM 533 C C . ILE A 1 72 ? -23.384 6.709 20.558 1.00 88.50 72 ILE A C 1
ATOM 535 O O . ILE A 1 72 ? -24.315 7.519 20.526 1.00 88.50 72 ILE A O 1
ATOM 539 N N . ALA A 1 73 ? -22.766 6.375 21.697 1.00 87.88 73 ALA A N 1
ATOM 540 C CA . ALA A 1 73 ? -23.141 6.929 22.995 1.00 87.88 73 ALA A CA 1
ATOM 541 C C . ALA A 1 73 ? -22.959 8.457 23.052 1.00 87.88 73 ALA A C 1
ATOM 543 O O . ALA A 1 73 ? -23.831 9.160 23.560 1.00 87.88 73 ALA A O 1
ATOM 544 N N . LYS A 1 74 ? -21.869 8.996 22.487 1.00 90.50 74 LYS A N 1
ATOM 545 C CA . LYS A 1 74 ? -21.638 10.452 22.407 1.00 90.50 74 LYS A CA 1
ATOM 546 C C . LYS A 1 74 ? -22.664 11.167 21.533 1.00 90.50 74 LYS A C 1
ATOM 548 O O . LYS A 1 74 ? -23.026 12.305 21.822 1.00 90.50 74 LYS A O 1
ATOM 553 N N . GLN A 1 75 ? -23.129 10.513 20.473 1.00 87.50 75 GLN A N 1
ATOM 554 C CA . GLN A 1 75 ? -24.076 11.088 19.519 1.00 87.50 75 GLN A CA 1
ATOM 555 C C . GLN A 1 75 ? -25.541 11.013 19.993 1.00 87.50 75 GLN A C 1
ATOM 557 O O . GLN A 1 75 ? -26.428 11.416 19.244 1.00 87.50 75 GLN A O 1
ATOM 562 N N . ASN A 1 76 ? -25.820 10.509 21.210 1.00 79.19 76 ASN A N 1
ATOM 563 C CA . ASN A 1 76 ? -27.174 10.309 21.767 1.00 79.19 76 ASN A CA 1
ATOM 564 C C . ASN A 1 76 ? -28.143 9.612 20.792 1.00 79.19 76 ASN A C 1
ATOM 566 O O . ASN A 1 76 ? -29.355 9.836 20.812 1.00 79.19 76 ASN A O 1
ATOM 570 N N . THR A 1 77 ? -27.605 8.777 19.904 1.00 77.38 77 THR A N 1
ATOM 571 C CA . THR A 1 77 ? -28.390 8.115 18.867 1.00 77.38 77 THR A CA 1
ATOM 572 C C . THR A 1 77 ? -29.011 6.856 19.461 1.00 77.38 77 THR A C 1
ATOM 574 O O . THR A 1 77 ? -28.305 5.970 19.935 1.00 77.38 77 THR A O 1
ATOM 577 N N . THR A 1 78 ? -30.342 6.783 19.465 1.00 76.50 78 THR A N 1
ATOM 578 C CA . THR A 1 78 ? -31.093 5.636 19.996 1.00 76.50 78 THR A CA 1
ATOM 579 C C . THR A 1 78 ? -31.544 4.716 18.862 1.00 76.50 78 THR A C 1
ATOM 581 O O . THR A 1 78 ? -31.797 5.168 17.747 1.00 76.50 78 THR A O 1
ATOM 584 N N . GLY A 1 79 ? -31.616 3.409 19.129 1.00 80.31 79 GLY A N 1
ATOM 585 C CA . GLY A 1 79 ? -32.078 2.410 18.154 1.00 80.31 79 GLY A CA 1
ATOM 586 C C . GLY A 1 79 ? -31.040 1.951 17.121 1.00 80.31 79 GLY A C 1
ATOM 587 O O . GLY A 1 79 ? -31.389 1.176 16.235 1.00 80.31 79 GLY A O 1
ATOM 588 N N . VAL A 1 80 ? -29.781 2.388 17.229 1.00 84.56 80 VAL A N 1
ATOM 589 C CA . VAL A 1 80 ? -28.677 1.899 16.388 1.00 84.56 80 VAL A CA 1
ATOM 590 C C . VAL A 1 80 ? -27.941 0.776 17.107 1.00 84.56 80 VAL A C 1
ATOM 592 O O . VAL A 1 80 ? -27.432 0.958 18.211 1.00 84.56 80 VAL A O 1
ATOM 595 N N . ASP A 1 81 ? -27.875 -0.379 16.456 1.00 89.81 81 ASP A N 1
ATOM 596 C CA . ASP A 1 81 ? -27.132 -1.535 16.937 1.00 89.81 81 ASP A CA 1
ATOM 597 C C . ASP A 1 81 ? -25.643 -1.425 16.563 1.00 89.81 81 ASP A C 1
ATOM 599 O O . ASP A 1 81 ? -25.284 -1.300 15.387 1.00 89.81 81 ASP A O 1
ATOM 603 N N . VAL A 1 82 ? -24.771 -1.478 17.576 1.00 90.19 82 VAL A N 1
ATOM 604 C CA . VAL A 1 82 ? -23.309 -1.406 17.417 1.00 90.19 82 VAL A CA 1
ATOM 605 C C . VAL A 1 82 ? -22.811 -2.539 16.523 1.00 90.19 82 VAL A C 1
ATOM 607 O O . VAL A 1 82 ? -21.955 -2.306 15.669 1.00 90.19 82 VAL A O 1
ATOM 610 N N . ASP A 1 83 ? -23.369 -3.743 16.675 1.00 90.44 83 ASP A N 1
ATOM 611 C CA . ASP A 1 83 ? -23.030 -4.910 15.857 1.00 90.44 83 ASP A CA 1
ATOM 612 C C . ASP A 1 83 ? -23.248 -4.638 14.371 1.00 90.44 83 ASP A C 1
ATOM 614 O O . ASP A 1 83 ? -22.383 -4.915 13.533 1.00 90.44 83 ASP A O 1
ATOM 618 N N . THR A 1 84 ? -24.391 -4.034 14.054 1.00 91.00 84 THR A N 1
ATOM 619 C CA . THR A 1 84 ? -24.765 -3.672 12.688 1.00 91.00 84 THR A CA 1
ATOM 620 C C . THR A 1 84 ? -23.816 -2.616 12.114 1.00 91.00 84 THR A C 1
ATOM 622 O O . THR A 1 84 ? -23.345 -2.770 10.985 1.00 91.00 84 THR A O 1
ATOM 625 N N . VAL A 1 85 ? -23.472 -1.576 12.884 1.00 90.44 85 VAL A N 1
ATOM 626 C CA . VAL A 1 85 ? -22.549 -0.510 12.442 1.00 90.44 85 VAL A CA 1
ATOM 627 C C . VAL A 1 85 ? -21.145 -1.051 12.187 1.00 90.44 85 VAL A C 1
ATOM 629 O O . VAL A 1 85 ? -20.559 -0.775 11.138 1.00 90.44 85 VAL A O 1
ATOM 632 N N . VAL A 1 86 ? -20.611 -1.846 13.116 1.00 92.25 86 VAL A N 1
ATOM 633 C CA . VAL A 1 86 ? -19.277 -2.445 12.986 1.00 92.25 86 VAL A CA 1
ATOM 634 C C . VAL A 1 86 ? -19.243 -3.385 11.788 1.00 92.25 86 VAL A C 1
ATOM 636 O O . VAL A 1 86 ? -18.355 -3.266 10.949 1.00 92.25 86 VAL A O 1
ATOM 639 N N . THR A 1 87 ? -20.231 -4.272 11.654 1.00 91.94 87 THR A N 1
ATOM 640 C CA . THR A 1 87 ? -20.295 -5.222 10.535 1.00 91.94 87 THR A CA 1
ATOM 641 C C . THR A 1 87 ? -20.375 -4.496 9.194 1.00 91.94 87 THR A C 1
ATOM 643 O O . THR A 1 87 ? -19.618 -4.819 8.279 1.00 91.94 87 THR A O 1
ATOM 646 N N . ALA A 1 88 ? -21.230 -3.476 9.075 1.00 92.00 88 ALA A N 1
ATOM 647 C CA . ALA A 1 88 ? -21.325 -2.668 7.861 1.00 92.00 88 ALA A CA 1
ATOM 648 C C . ALA A 1 88 ? -19.996 -1.964 7.538 1.00 92.00 88 ALA A C 1
ATOM 650 O O . ALA A 1 88 ? -19.550 -1.987 6.389 1.00 92.00 88 ALA A O 1
ATOM 651 N N . GLY A 1 89 ? -19.333 -1.399 8.552 1.00 91.75 89 GLY A N 1
ATOM 652 C CA . GLY A 1 89 ? -18.022 -0.769 8.414 1.00 91.75 89 GLY A CA 1
ATOM 653 C C . GLY A 1 89 ? -16.936 -1.745 7.956 1.00 91.75 89 GLY A C 1
ATOM 654 O O . GLY A 1 89 ? -16.184 -1.432 7.036 1.00 91.75 89 GLY A O 1
ATOM 655 N N . LEU A 1 90 ? -16.887 -2.947 8.535 1.00 92.94 90 LEU A N 1
ATOM 656 C CA . LEU A 1 90 ? -15.925 -3.989 8.164 1.00 92.94 90 LEU A CA 1
ATOM 657 C C . LEU A 1 90 ? -16.162 -4.511 6.745 1.00 92.94 90 LEU A C 1
ATOM 659 O O . LEU A 1 90 ? -15.205 -4.670 5.991 1.00 92.94 90 LEU A O 1
ATOM 663 N N . VAL A 1 91 ? -17.420 -4.739 6.352 1.00 93.81 91 VAL A N 1
ATOM 664 C CA . VAL A 1 91 ? -17.763 -5.152 4.982 1.00 93.81 91 VAL A CA 1
ATOM 665 C C . VAL A 1 91 ? -17.352 -4.071 3.987 1.00 93.81 91 VAL A C 1
ATOM 667 O O . VAL A 1 91 ? -16.694 -4.369 2.991 1.00 93.81 91 VAL A O 1
ATOM 670 N N . PHE A 1 92 ? -17.683 -2.811 4.271 1.00 94.69 92 PHE A N 1
ATOM 671 C CA . PHE A 1 92 ? -17.309 -1.686 3.421 1.00 94.69 92 PHE A CA 1
ATOM 672 C C . PHE A 1 92 ? -15.785 -1.548 3.292 1.00 94.69 92 PHE A C 1
ATOM 674 O O . PHE A 1 92 ? -15.263 -1.481 2.177 1.00 94.69 92 PHE A O 1
ATOM 681 N N . ALA A 1 93 ? -15.060 -1.587 4.413 1.00 93.19 93 ALA A N 1
ATOM 682 C CA . ALA A 1 93 ? -13.601 -1.552 4.431 1.00 93.19 93 ALA A CA 1
ATOM 683 C C . ALA A 1 93 ? -12.991 -2.740 3.671 1.00 93.19 93 ALA A C 1
ATOM 685 O O . ALA A 1 93 ? -12.049 -2.555 2.905 1.00 93.19 93 ALA A O 1
ATOM 686 N N . GLY A 1 94 ? -13.555 -3.941 3.823 1.00 94.94 94 GLY A N 1
ATOM 687 C CA . GLY A 1 94 ? -13.140 -5.143 3.102 1.00 94.94 94 GLY A CA 1
ATOM 688 C C . GLY A 1 94 ? -13.291 -5.007 1.589 1.00 94.94 94 GLY A C 1
ATOM 689 O O . GLY A 1 94 ? -12.348 -5.290 0.850 1.00 94.94 94 GLY A O 1
ATOM 690 N N . VAL A 1 95 ? -14.436 -4.511 1.115 1.00 96.50 95 VAL A N 1
ATOM 691 C CA . VAL A 1 95 ? -14.671 -4.263 -0.317 1.00 96.50 95 VAL A CA 1
ATOM 692 C C . VAL A 1 95 ? -13.676 -3.238 -0.865 1.00 96.50 95 VAL A C 1
ATOM 694 O O . VAL A 1 95 ? -13.072 -3.469 -1.917 1.00 96.50 95 VAL A O 1
ATOM 697 N N . LEU A 1 96 ? -13.456 -2.134 -0.142 1.00 96.31 96 LEU A N 1
ATOM 698 C CA . LEU A 1 96 ? -12.473 -1.124 -0.534 1.00 96.31 96 LEU A CA 1
ATOM 699 C C . LEU A 1 96 ? -11.049 -1.681 -0.556 1.00 96.31 96 LEU A C 1
ATOM 701 O O . LEU A 1 96 ? -10.320 -1.419 -1.510 1.00 96.31 96 LEU A O 1
ATOM 705 N N . ALA A 1 97 ? -10.658 -2.472 0.445 1.00 94.62 97 ALA A N 1
ATOM 706 C CA . ALA A 1 97 ? -9.335 -3.081 0.519 1.00 94.62 97 ALA A CA 1
ATOM 707 C C . ALA A 1 97 ? -9.096 -4.034 -0.658 1.00 94.62 97 ALA A C 1
ATOM 709 O O . ALA A 1 97 ? -8.076 -3.929 -1.340 1.00 94.62 97 ALA A O 1
ATOM 710 N N . VAL A 1 98 ? -10.054 -4.916 -0.958 1.00 96.12 98 VAL A N 1
ATOM 711 C CA . VAL A 1 98 ? -9.967 -5.835 -2.103 1.00 96.12 98 VAL A CA 1
ATOM 712 C C . VAL A 1 98 ? -9.838 -5.058 -3.414 1.00 96.12 98 VAL A C 1
ATOM 714 O O . VAL A 1 98 ? -8.943 -5.347 -4.210 1.00 96.12 98 VAL A O 1
ATOM 717 N N . GLY A 1 99 ? -10.684 -4.046 -3.626 1.00 97.38 99 GLY A N 1
ATOM 718 C CA . GLY A 1 99 ? -10.623 -3.198 -4.818 1.00 97.38 99 GLY A CA 1
ATOM 719 C C . GLY A 1 99 ? -9.289 -2.458 -4.940 1.00 97.38 99 GLY A C 1
ATOM 720 O O . GLY A 1 99 ? -8.681 -2.447 -6.013 1.00 97.38 99 GLY A O 1
ATOM 721 N N . PHE A 1 100 ? -8.798 -1.902 -3.832 1.00 94.94 100 PHE A N 1
ATOM 722 C CA . PHE A 1 100 ? -7.514 -1.216 -3.764 1.00 94.94 100 PHE A CA 1
ATOM 723 C C . PHE A 1 100 ? -6.355 -2.150 -4.122 1.00 94.94 100 PHE A C 1
ATOM 725 O O . PHE A 1 100 ? -5.600 -1.838 -5.040 1.00 94.94 100 PHE A O 1
ATOM 732 N N . PHE A 1 101 ? -6.227 -3.312 -3.470 1.00 95.19 101 PHE A N 1
ATOM 733 C CA . PHE A 1 101 ? -5.131 -4.250 -3.742 1.00 95.19 101 PHE A CA 1
ATOM 734 C C . PHE A 1 101 ? -5.198 -4.833 -5.156 1.00 95.19 101 PHE A C 1
ATOM 736 O O . PHE A 1 101 ? -4.162 -4.970 -5.810 1.00 95.19 101 PHE A O 1
ATOM 743 N N . ALA A 1 102 ? -6.397 -5.119 -5.671 1.00 96.19 102 ALA A N 1
ATOM 744 C CA . ALA A 1 102 ? -6.569 -5.575 -7.048 1.00 96.19 102 ALA A CA 1
ATOM 745 C C . ALA A 1 102 ? -6.095 -4.517 -8.057 1.00 96.19 102 ALA A C 1
ATOM 747 O O . ALA A 1 102 ? -5.328 -4.824 -8.974 1.00 96.19 102 ALA A O 1
ATOM 748 N N . LEU A 1 103 ? -6.500 -3.258 -7.868 1.00 95.81 103 LEU A N 1
ATOM 749 C CA . LEU A 1 103 ? -6.095 -2.151 -8.731 1.00 95.81 103 LEU A CA 1
ATOM 750 C C . LEU A 1 103 ? -4.594 -1.851 -8.611 1.00 95.81 103 LEU A C 1
ATOM 752 O 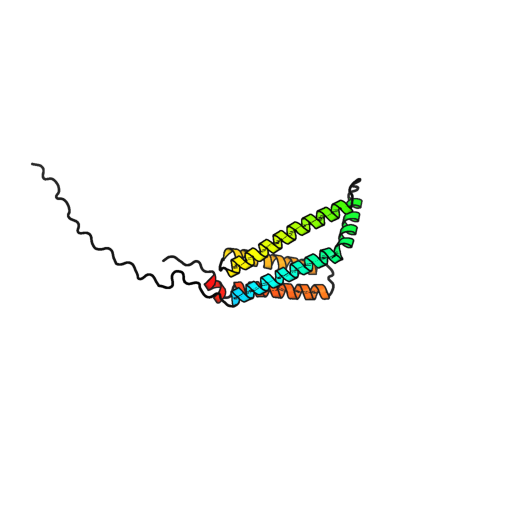O . LEU A 1 103 ? -3.915 -1.604 -9.607 1.00 95.81 103 LEU A O 1
ATOM 756 N N . TYR A 1 104 ? -4.060 -1.933 -7.398 1.00 94.12 104 TYR A N 1
ATOM 757 C CA . TYR A 1 104 ? -2.644 -1.761 -7.120 1.00 94.12 104 TYR A CA 1
ATOM 758 C C . TYR A 1 104 ? -1.786 -2.801 -7.851 1.00 94.12 104 TYR A C 1
ATOM 760 O O . TYR A 1 104 ? -0.826 -2.452 -8.545 1.00 94.12 104 TYR A O 1
ATOM 768 N N . LEU A 1 105 ? -2.176 -4.078 -7.777 1.00 96.19 105 LEU A N 1
ATOM 769 C CA . LEU A 1 105 ? -1.528 -5.151 -8.528 1.00 96.19 105 LEU A CA 1
ATOM 770 C C . LEU A 1 105 ? -1.684 -4.949 -10.036 1.00 96.19 105 LEU A C 1
ATOM 772 O O . LEU A 1 105 ? -0.713 -5.118 -10.774 1.00 96.19 105 LEU A O 1
ATOM 776 N N . LEU A 1 106 ? -2.858 -4.520 -10.511 1.00 96.56 106 LEU A N 1
ATOM 777 C CA . LEU A 1 106 ? -3.067 -4.176 -11.919 1.00 96.56 106 LEU A CA 1
ATOM 778 C C . LEU A 1 106 ? -2.056 -3.123 -12.385 1.00 96.56 106 LEU A C 1
ATOM 780 O O . LEU A 1 106 ? -1.452 -3.288 -13.449 1.00 96.56 106 LEU A O 1
ATOM 784 N N . PHE A 1 107 ? -1.820 -2.071 -11.599 1.00 94.44 107 PHE A N 1
ATOM 785 C CA . PHE A 1 107 ? -0.807 -1.069 -11.928 1.00 94.44 107 PHE A CA 1
ATOM 786 C C . PHE A 1 107 ? 0.603 -1.655 -11.927 1.00 94.44 107 PHE A C 1
ATOM 788 O O . PHE A 1 107 ? 1.365 -1.361 -12.849 1.00 94.44 107 PHE A O 1
ATOM 795 N N . ALA A 1 108 ? 0.941 -2.539 -10.985 1.00 95.00 108 ALA A N 1
ATOM 796 C CA . ALA A 1 108 ? 2.224 -3.244 -10.986 1.00 95.00 108 ALA A CA 1
ATOM 797 C C . ALA A 1 108 ? 2.416 -4.066 -12.272 1.00 95.00 108 ALA A C 1
ATOM 799 O O . ALA A 1 108 ? 3.458 -3.968 -12.924 1.00 95.00 108 ALA A O 1
ATOM 800 N N . PHE A 1 109 ? 1.390 -4.798 -12.714 1.00 96.00 109 PHE A N 1
ATOM 801 C CA . PHE A 1 109 ? 1.426 -5.542 -13.976 1.00 96.00 109 PHE A CA 1
ATOM 802 C C . PHE A 1 109 ? 1.528 -4.624 -15.203 1.00 96.00 109 PHE A C 1
ATOM 804 O O . PHE A 1 109 ? 2.285 -4.917 -16.130 1.00 96.00 109 PHE A O 1
ATOM 811 N N . LYS A 1 110 ? 0.813 -3.493 -15.227 1.00 92.06 110 LYS A N 1
ATOM 812 C CA . LYS A 1 110 ? 0.893 -2.520 -16.333 1.00 92.06 110 LYS A CA 1
ATOM 813 C C . LYS A 1 110 ? 2.242 -1.801 -16.377 1.00 92.06 110 LYS A C 1
ATOM 815 O O . LYS A 1 110 ? 2.763 -1.566 -17.467 1.00 92.06 110 LYS A O 1
ATOM 820 N N . MET A 1 111 ? 2.833 -1.510 -15.223 1.00 94.44 111 MET A N 1
ATOM 821 C CA . MET A 1 111 ? 4.193 -0.983 -15.112 1.00 94.44 111 MET A CA 1
ATOM 822 C C . MET A 1 111 ? 5.202 -2.004 -15.649 1.00 94.44 111 MET A C 1
ATOM 824 O O . MET A 1 111 ? 5.993 -1.681 -16.532 1.00 94.44 111 MET A O 1
ATOM 828 N N . ARG A 1 112 ? 5.087 -3.271 -15.238 1.00 92.38 112 ARG A N 1
ATOM 829 C CA . ARG A 1 112 ? 5.894 -4.382 -15.762 1.00 92.38 112 ARG A CA 1
ATOM 830 C C . ARG A 1 112 ? 5.762 -4.538 -17.290 1.00 92.38 112 ARG A C 1
ATOM 832 O O . ARG A 1 112 ? 6.726 -4.890 -17.974 1.00 92.38 112 ARG A O 1
ATOM 839 N N . ALA A 1 113 ? 4.599 -4.212 -17.851 1.00 89.44 113 ALA A N 1
ATOM 840 C CA . ALA A 1 113 ? 4.344 -4.196 -19.294 1.00 89.44 113 ALA A CA 1
ATOM 841 C C . ALA A 1 113 ? 4.911 -2.965 -20.044 1.00 89.44 113 ALA A C 1
ATOM 843 O O . ALA A 1 113 ? 4.648 -2.819 -21.233 1.00 89.44 113 ALA A O 1
ATOM 844 N N . GLY A 1 114 ? 5.669 -2.077 -19.388 1.00 86.94 114 GLY A N 1
ATOM 845 C CA . GLY A 1 114 ? 6.298 -0.915 -20.039 1.00 86.94 114 GLY A CA 1
ATOM 846 C C . GLY A 1 114 ? 5.386 0.302 -20.169 1.00 86.94 114 GLY A C 1
ATOM 847 O O . GLY A 1 114 ? 5.665 1.230 -20.926 1.00 86.94 114 GLY A O 1
ATOM 848 N N . ARG A 1 115 ? 4.268 0.340 -19.437 1.00 87.81 115 ARG A N 1
ATOM 849 C CA . ARG A 1 115 ? 3.309 1.438 -19.545 1.00 87.81 115 ARG A CA 1
ATOM 850 C C . ARG A 1 115 ? 3.661 2.580 -18.585 1.00 87.81 115 ARG A C 1
ATOM 852 O O . ARG A 1 115 ? 3.476 2.469 -17.376 1.00 87.81 115 ARG A O 1
ATOM 859 N N . ASN A 1 116 ? 4.119 3.707 -19.137 1.00 86.12 116 ASN A N 1
ATOM 860 C CA . ASN A 1 116 ? 4.618 4.847 -18.354 1.00 86.12 116 ASN A CA 1
ATOM 861 C C . ASN A 1 116 ? 3.568 5.482 -17.409 1.00 86.12 116 ASN A C 1
ATOM 863 O O . ASN A 1 116 ? 3.923 5.932 -16.325 1.00 86.12 116 ASN A O 1
ATOM 867 N N . TRP A 1 117 ? 2.272 5.474 -17.756 1.00 89.81 117 TRP A N 1
ATOM 868 C CA . TRP A 1 117 ? 1.236 6.009 -16.854 1.00 89.81 117 TRP A CA 1
ATOM 869 C C . TRP A 1 117 ? 1.140 5.207 -15.550 1.00 89.81 117 TRP A C 1
ATOM 871 O O . TRP A 1 117 ? 1.081 5.795 -14.477 1.00 89.81 117 TRP A O 1
ATOM 881 N N . ALA A 1 118 ? 1.226 3.873 -15.630 1.00 92.06 118 ALA A N 1
ATOM 882 C CA . ALA A 1 118 ? 1.136 2.999 -14.462 1.00 92.06 118 ALA A CA 1
ATOM 883 C C . ALA A 1 118 ? 2.332 3.196 -13.524 1.00 92.06 118 ALA A C 1
ATOM 885 O O . ALA A 1 118 ? 2.185 3.153 -12.305 1.00 92.06 118 ALA A O 1
ATOM 886 N N . ARG A 1 119 ? 3.509 3.483 -14.098 1.00 91.31 119 ARG A N 1
ATOM 887 C CA . ARG A 1 119 ? 4.703 3.868 -13.343 1.00 91.31 119 ARG A CA 1
ATOM 888 C C . ARG A 1 119 ? 4.456 5.126 -12.505 1.00 91.31 119 ARG A C 1
ATOM 890 O O . ARG A 1 119 ? 4.743 5.116 -11.314 1.00 91.31 119 ARG A O 1
ATOM 897 N N . MET A 1 120 ? 3.915 6.184 -13.109 1.00 93.31 120 MET A N 1
ATOM 898 C CA . MET A 1 120 ? 3.656 7.441 -12.396 1.00 93.31 120 MET A CA 1
ATOM 899 C C . MET A 1 120 ? 2.577 7.278 -11.326 1.00 93.31 120 MET A C 1
ATOM 901 O O . MET A 1 120 ? 2.757 7.752 -10.209 1.00 93.31 120 MET A O 1
ATOM 905 N N . THR A 1 121 ? 1.502 6.546 -11.623 1.00 94.12 121 THR A N 1
ATOM 906 C CA . THR A 1 121 ? 0.449 6.258 -10.641 1.00 94.12 121 THR A CA 1
ATOM 907 C C . THR A 1 121 ? 0.999 5.512 -9.426 1.00 94.12 121 THR A C 1
ATOM 909 O O . THR A 1 121 ? 0.735 5.918 -8.299 1.00 94.12 121 THR A O 1
ATOM 912 N N . LEU A 1 122 ? 1.811 4.469 -9.629 1.00 94.19 122 LEU A N 1
ATOM 913 C CA . LEU A 1 122 ? 2.445 3.736 -8.527 1.00 94.19 122 LEU A CA 1
ATOM 914 C C . LEU A 1 122 ? 3.416 4.598 -7.725 1.00 94.19 122 LEU A C 1
ATOM 916 O O . LEU A 1 122 ? 3.431 4.499 -6.504 1.00 94.19 122 LEU A O 1
ATOM 920 N N . ALA A 1 123 ? 4.202 5.448 -8.387 1.00 94.75 123 ALA A N 1
ATOM 921 C CA . ALA A 1 123 ? 5.104 6.358 -7.693 1.00 94.75 123 ALA A CA 1
ATOM 922 C C . ALA A 1 123 ? 4.323 7.313 -6.777 1.00 94.75 123 ALA A C 1
ATOM 924 O O . ALA A 1 123 ? 4.649 7.421 -5.601 1.00 94.75 123 ALA A O 1
ATOM 925 N N . ILE A 1 124 ? 3.244 7.923 -7.281 1.00 95.50 124 ILE A N 1
ATOM 926 C CA . ILE A 1 124 ? 2.377 8.809 -6.491 1.00 95.50 124 ILE A CA 1
ATOM 927 C C . ILE A 1 124 ? 1.759 8.050 -5.311 1.00 95.50 124 ILE A C 1
ATOM 929 O O . ILE A 1 124 ? 1.859 8.506 -4.175 1.00 95.50 124 ILE A O 1
ATOM 933 N N . LEU A 1 125 ? 1.168 6.875 -5.556 1.00 94.81 125 LEU A N 1
ATOM 934 C CA . LEU A 1 125 ? 0.554 6.062 -4.501 1.00 94.81 125 LEU A CA 1
ATOM 935 C C . LEU A 1 125 ? 1.572 5.614 -3.448 1.00 94.81 125 LEU A C 1
ATOM 937 O O . LEU A 1 125 ? 1.283 5.671 -2.257 1.00 94.81 125 LEU A O 1
ATOM 941 N N . GLY A 1 126 ? 2.766 5.196 -3.867 1.00 94.50 126 GLY A N 1
ATOM 942 C CA . GLY A 1 126 ? 3.836 4.801 -2.956 1.00 94.50 126 GLY A CA 1
ATOM 943 C C . GLY A 1 126 ? 4.352 5.958 -2.119 1.00 94.50 126 GLY A C 1
ATOM 944 O O . GLY A 1 126 ? 4.516 5.806 -0.915 1.00 94.50 126 GLY A O 1
ATOM 945 N N . THR A 1 127 ? 4.566 7.125 -2.729 1.00 95.12 127 THR A N 1
ATOM 946 C CA . THR A 1 127 ? 5.002 8.321 -2.004 1.00 95.12 127 THR A CA 1
ATOM 947 C C . THR A 1 127 ? 3.946 8.776 -1.001 1.00 95.12 127 THR A C 1
ATOM 949 O O . THR A 1 127 ? 4.295 9.037 0.145 1.00 95.12 127 THR A O 1
ATOM 952 N N . ILE A 1 128 ? 2.664 8.813 -1.382 1.00 95.75 128 ILE A N 1
ATOM 953 C CA . ILE A 1 128 ? 1.572 9.115 -0.443 1.00 95.75 128 ILE A CA 1
ATOM 954 C C . ILE A 1 128 ? 1.547 8.084 0.688 1.00 95.75 128 ILE A C 1
ATOM 956 O O . ILE A 1 128 ? 1.469 8.468 1.849 1.00 95.75 128 ILE A O 1
ATOM 960 N N . GLY A 1 129 ? 1.675 6.794 0.366 1.00 92.56 129 GLY A N 1
ATOM 961 C CA . GLY A 1 129 ? 1.741 5.726 1.361 1.00 92.56 129 GLY A CA 1
ATOM 962 C C . GLY A 1 129 ? 2.869 5.940 2.369 1.00 92.56 129 GLY A C 1
ATOM 963 O O . GLY A 1 129 ? 2.619 5.903 3.566 1.00 92.56 129 GLY A O 1
ATOM 964 N N . ILE A 1 130 ? 4.080 6.260 1.903 1.00 93.69 130 ILE A N 1
ATOM 965 C CA . ILE A 1 130 ? 5.219 6.584 2.776 1.00 93.69 130 ILE A CA 1
ATOM 966 C C . ILE A 1 130 ? 4.903 7.789 3.672 1.00 93.69 130 ILE A C 1
ATOM 968 O O . ILE A 1 130 ? 5.169 7.739 4.869 1.00 93.69 130 ILE A O 1
ATOM 972 N N . LEU A 1 131 ? 4.328 8.863 3.122 1.00 94.31 131 LEU A N 1
ATOM 973 C CA . LEU A 1 131 ? 3.993 10.060 3.901 1.00 94.31 131 LEU A CA 1
ATOM 974 C C . LEU A 1 131 ? 2.954 9.766 4.988 1.00 94.31 131 LEU A C 1
ATOM 976 O O . LEU A 1 131 ? 3.119 10.214 6.120 1.00 94.31 131 LEU A O 1
ATOM 980 N N . LEU A 1 132 ? 1.917 8.992 4.662 1.00 91.75 132 LEU A N 1
ATOM 981 C CA . LEU A 1 132 ? 0.900 8.567 5.625 1.00 91.75 132 LEU A CA 1
ATOM 982 C C . LEU A 1 132 ? 1.498 7.661 6.705 1.00 91.75 132 LEU A C 1
ATOM 984 O O . LEU A 1 132 ? 1.217 7.858 7.883 1.00 91.75 132 LEU A O 1
ATOM 988 N N . SER A 1 133 ? 2.368 6.725 6.319 1.00 88.19 133 SER A N 1
ATOM 989 C CA . SER A 1 133 ? 3.091 5.854 7.248 1.00 88.19 133 SER A CA 1
ATOM 990 C C . SER A 1 133 ? 3.942 6.646 8.238 1.00 88.19 133 SER A C 1
ATOM 992 O O . SER A 1 133 ? 3.920 6.350 9.429 1.00 88.19 133 SER A O 1
ATOM 994 N N . VAL A 1 134 ? 4.671 7.660 7.764 1.00 88.56 134 VAL A N 1
ATOM 995 C CA . VAL A 1 134 ? 5.492 8.525 8.623 1.00 88.56 134 VAL A CA 1
ATOM 996 C C . VAL A 1 134 ? 4.614 9.386 9.526 1.00 88.56 134 VAL A C 1
ATOM 998 O O . VAL A 1 134 ? 4.909 9.508 10.709 1.00 88.56 134 VAL A O 1
ATOM 1001 N N . LEU A 1 135 ? 3.526 9.955 9.002 1.00 89.31 135 LEU A N 1
ATOM 1002 C CA . LEU A 1 135 ? 2.605 10.760 9.802 1.00 89.31 135 LEU A CA 1
ATOM 1003 C C . LEU A 1 135 ? 1.979 9.940 10.936 1.00 89.31 135 LEU A C 1
ATOM 1005 O O . LEU A 1 135 ? 1.954 10.418 12.066 1.00 89.31 135 LEU A O 1
ATOM 1009 N N . GLY A 1 136 ? 1.555 8.704 10.657 1.00 85.12 136 GLY A N 1
ATOM 1010 C CA . GLY A 1 136 ? 1.007 7.797 11.670 1.00 85.12 136 GLY A CA 1
ATOM 1011 C C . GLY A 1 136 ? 1.983 7.538 12.820 1.00 85.12 136 GLY A C 1
ATOM 1012 O O . GLY A 1 136 ? 1.596 7.612 13.982 1.00 85.12 136 GLY A O 1
ATOM 1013 N N . LEU A 1 137 ? 3.272 7.350 12.513 1.00 83.81 137 LEU A N 1
ATOM 1014 C CA . LEU A 1 137 ? 4.319 7.191 13.532 1.00 83.81 137 LEU A CA 1
ATOM 1015 C C . LEU A 1 137 ? 4.540 8.444 14.396 1.00 83.81 137 LEU A C 1
ATOM 1017 O O . LEU A 1 137 ? 5.043 8.327 15.509 1.00 83.81 137 LEU A O 1
ATOM 1021 N N . LEU A 1 138 ? 4.222 9.639 13.889 1.00 85.06 138 LEU A N 1
ATOM 1022 C CA . LEU A 1 138 ? 4.354 10.891 14.643 1.00 85.06 138 LEU A CA 1
ATOM 1023 C C . LEU A 1 138 ? 3.142 11.162 15.540 1.00 85.06 138 LEU A C 1
ATOM 1025 O O . LEU A 1 138 ? 3.276 11.850 16.551 1.00 85.06 138 LEU A O 1
ATOM 1029 N N . THR A 1 139 ? 1.963 10.673 15.156 1.00 83.38 139 THR A N 1
ATOM 1030 C CA . THR A 1 139 ? 0.705 10.914 15.876 1.00 83.38 139 THR A CA 1
ATOM 1031 C C . THR A 1 139 ? 0.370 9.829 16.891 1.00 83.38 139 THR A C 1
ATOM 1033 O O . THR A 1 139 ? -0.362 10.097 17.840 1.00 83.38 139 THR A O 1
ATOM 1036 N N . GLU A 1 140 ? 0.888 8.617 16.706 1.00 74.12 140 GLU A N 1
ATOM 1037 C CA . GLU A 1 140 ? 0.591 7.462 17.550 1.00 74.12 140 GLU A CA 1
ATOM 1038 C C . GLU A 1 140 ? 1.842 7.000 18.304 1.00 74.12 140 GLU A C 1
ATOM 1040 O O . GLU A 1 140 ? 2.934 6.906 17.742 1.00 74.12 140 GLU A O 1
ATOM 1045 N N . THR A 1 141 ? 1.696 6.652 19.585 1.00 76.88 141 THR A N 1
ATOM 1046 C CA . THR A 1 141 ? 2.737 5.905 20.304 1.00 76.88 141 THR A CA 1
ATOM 1047 C C . THR A 1 141 ? 2.735 4.460 19.813 1.00 76.88 141 THR A C 1
ATOM 1049 O O . THR A 1 141 ? 2.060 3.605 20.385 1.00 76.88 141 THR A O 1
ATOM 1052 N N . ALA A 1 142 ? 3.459 4.207 18.724 1.00 74.56 142 ALA A N 1
ATOM 1053 C CA . ALA A 1 142 ? 3.598 2.884 18.130 1.00 74.56 142 ALA A CA 1
ATOM 1054 C C . ALA A 1 142 ? 4.473 1.964 18.997 1.00 74.56 142 ALA A C 1
ATOM 1056 O O . ALA A 1 142 ? 5.441 2.408 19.625 1.00 74.56 142 ALA A O 1
ATOM 1057 N N . ALA A 1 143 ? 4.174 0.662 19.002 1.00 84.56 143 ALA A N 1
ATOM 1058 C CA . ALA A 1 143 ? 5.069 -0.304 19.623 1.00 84.56 143 ALA A CA 1
ATOM 1059 C C . ALA A 1 143 ? 6.403 -0.357 18.846 1.00 84.56 143 ALA A C 1
ATOM 1061 O O . ALA A 1 143 ? 6.415 -0.173 17.625 1.00 84.56 143 ALA A O 1
ATOM 1062 N N . PRO A 1 144 ? 7.543 -0.669 19.499 1.00 86.38 144 PRO A N 1
ATOM 1063 C CA . PRO A 1 144 ? 8.834 -0.757 18.810 1.00 86.38 144 PRO A CA 1
ATOM 1064 C C . PRO A 1 144 ? 8.824 -1.713 17.608 1.00 86.38 144 PRO A C 1
ATOM 1066 O O . PRO A 1 144 ? 9.498 -1.466 16.610 1.00 86.38 144 PRO A O 1
ATOM 1069 N N . VAL A 1 145 ? 8.033 -2.789 17.683 1.00 86.38 145 VAL A N 1
ATOM 1070 C CA . VAL A 1 145 ? 7.867 -3.747 16.582 1.00 86.38 145 VAL A CA 1
ATOM 1071 C C . VAL A 1 145 ? 7.176 -3.121 15.365 1.00 86.38 145 VAL A C 1
ATOM 1073 O O . VAL A 1 145 ? 7.632 -3.326 14.241 1.00 86.38 145 VAL A O 1
ATOM 1076 N N . ASP A 1 146 ? 6.153 -2.292 15.577 1.00 85.25 146 ASP A N 1
ATOM 1077 C CA . ASP A 1 146 ? 5.416 -1.621 14.501 1.00 85.25 146 ASP A CA 1
ATOM 1078 C C . ASP A 1 146 ? 6.299 -0.591 13.798 1.00 85.25 146 ASP A C 1
ATOM 1080 O O . ASP A 1 146 ? 6.279 -0.478 12.572 1.00 85.25 146 ASP A O 1
ATOM 1084 N N . MET A 1 147 ? 7.149 0.103 14.561 1.00 88.00 147 MET A N 1
ATOM 1085 C CA . MET A 1 147 ? 8.131 1.033 14.009 1.00 88.00 147 MET A CA 1
ATOM 1086 C C . MET A 1 147 ? 9.117 0.318 13.075 1.00 88.00 147 MET A C 1
ATOM 1088 O O . MET A 1 147 ? 9.372 0.795 11.968 1.00 88.00 147 MET A O 1
ATOM 1092 N N . VAL A 1 148 ? 9.644 -0.843 13.479 1.00 91.19 148 VAL A N 1
ATOM 1093 C CA . VAL A 1 148 ? 10.565 -1.634 12.643 1.00 91.19 148 VAL A CA 1
ATOM 1094 C C . VAL A 1 148 ? 9.874 -2.106 11.362 1.00 91.19 148 VAL A C 1
ATOM 1096 O O . VAL A 1 148 ? 10.438 -1.961 10.276 1.00 91.19 148 VAL A O 1
ATOM 1099 N N . ILE A 1 149 ? 8.648 -2.624 11.466 1.00 90.31 149 ILE A N 1
ATOM 1100 C CA . ILE A 1 149 ? 7.859 -3.062 10.305 1.00 90.31 149 ILE A CA 1
ATOM 1101 C C . ILE A 1 149 ? 7.615 -1.890 9.345 1.00 90.31 149 ILE A C 1
ATOM 1103 O O . ILE A 1 149 ? 7.822 -2.029 8.137 1.00 90.31 149 ILE A O 1
ATOM 1107 N N . ASN A 1 150 ? 7.240 -0.724 9.873 1.00 90.94 150 ASN A N 1
ATOM 1108 C CA . ASN A 1 150 ? 6.987 0.477 9.082 1.00 90.94 150 ASN A CA 1
ATOM 1109 C C . ASN A 1 150 ? 8.242 0.932 8.324 1.00 90.94 150 ASN A C 1
ATOM 1111 O O . ASN A 1 150 ? 8.185 1.150 7.114 1.00 90.94 150 ASN A O 1
ATOM 1115 N N . VAL A 1 151 ? 9.397 0.984 8.998 1.00 92.19 151 VAL A N 1
ATOM 1116 C CA . VAL A 1 151 ? 10.678 1.340 8.366 1.00 92.19 151 VAL A CA 1
ATOM 1117 C C . VAL A 1 151 ? 11.022 0.366 7.239 1.00 92.19 151 VAL A C 1
ATOM 1119 O O . VAL A 1 151 ? 11.380 0.800 6.143 1.00 92.19 151 VAL A O 1
ATOM 1122 N N . ILE A 1 152 ? 10.866 -0.944 7.460 1.00 94.38 152 ILE A N 1
ATOM 1123 C CA . ILE A 1 152 ? 11.090 -1.957 6.418 1.00 94.38 152 ILE A CA 1
ATOM 1124 C C . ILE A 1 152 ? 10.168 -1.705 5.219 1.00 94.38 152 ILE A C 1
ATOM 1126 O O . ILE A 1 152 ? 10.621 -1.738 4.073 1.00 94.38 152 ILE A O 1
ATOM 1130 N N . GLN A 1 153 ? 8.893 -1.406 5.461 1.00 93.44 153 GLN A N 1
ATOM 1131 C CA . GLN A 1 153 ? 7.928 -1.149 4.397 1.00 93.44 153 GLN A CA 1
ATOM 1132 C C . GLN A 1 153 ? 8.267 0.116 3.594 1.00 93.44 153 GLN A C 1
ATOM 1134 O O . GLN A 1 153 ? 8.232 0.094 2.361 1.00 93.44 153 GLN A O 1
ATOM 1139 N N . VAL A 1 154 ? 8.683 1.191 4.268 1.00 94.12 154 VAL A N 1
ATOM 1140 C CA . VAL A 1 154 ? 9.162 2.423 3.623 1.00 94.12 154 VAL A CA 1
ATOM 1141 C C . VAL A 1 154 ? 10.381 2.141 2.742 1.00 94.12 154 VAL A C 1
ATOM 1143 O O . VAL A 1 154 ? 10.433 2.611 1.605 1.00 94.12 154 VAL A O 1
ATOM 1146 N N . LEU A 1 155 ? 11.333 1.328 3.210 1.00 96.19 155 LEU A N 1
ATOM 1147 C CA . LEU A 1 155 ? 12.510 0.943 2.426 1.00 96.19 155 LEU A CA 1
ATOM 1148 C C . LEU A 1 155 ? 12.147 0.098 1.198 1.00 96.19 155 LEU A C 1
ATOM 1150 O O . LEU A 1 155 ? 12.715 0.313 0.124 1.00 96.19 155 LEU A O 1
ATOM 1154 N N . ILE A 1 156 ? 11.187 -0.825 1.322 1.00 96.75 156 ILE A N 1
ATOM 1155 C CA . ILE A 1 156 ? 10.677 -1.627 0.197 1.00 96.75 156 ILE A CA 1
ATOM 1156 C C . ILE A 1 156 ? 10.087 -0.710 -0.877 1.00 96.75 156 ILE A C 1
ATOM 1158 O O . ILE A 1 156 ? 10.483 -0.795 -2.042 1.00 96.75 156 ILE A O 1
ATOM 1162 N N . VAL A 1 157 ? 9.173 0.188 -0.494 1.00 96.38 157 VAL A N 1
ATOM 1163 C CA . VAL A 1 157 ? 8.501 1.097 -1.435 1.00 96.38 157 VAL A CA 1
ATOM 1164 C C . VAL A 1 157 ? 9.493 2.094 -2.037 1.00 96.38 157 VAL A C 1
ATOM 1166 O O . VAL A 1 157 ? 9.506 2.289 -3.252 1.00 96.38 157 VAL A O 1
ATOM 1169 N N . GLY A 1 158 ? 10.379 2.673 -1.224 1.00 95.69 158 GLY A N 1
ATOM 1170 C CA . GLY A 1 158 ? 11.421 3.591 -1.685 1.00 95.69 158 GLY A CA 1
ATOM 1171 C C . GLY A 1 158 ? 12.358 2.942 -2.707 1.00 95.69 158 GLY A C 1
ATOM 1172 O O . GLY A 1 158 ? 12.637 3.525 -3.756 1.00 95.69 158 GLY A O 1
ATOM 1173 N N . THR A 1 159 ? 12.772 1.697 -2.459 1.00 96.25 159 THR A N 1
ATOM 1174 C CA . THR A 1 159 ? 13.620 0.925 -3.381 1.00 96.25 159 THR A CA 1
ATOM 1175 C C . THR A 1 159 ? 12.866 0.546 -4.660 1.00 96.25 159 THR A C 1
ATOM 1177 O O . THR A 1 159 ? 13.422 0.625 -5.759 1.00 96.25 159 THR A O 1
ATOM 1180 N N . ALA A 1 160 ? 11.582 0.186 -4.553 1.00 95.75 160 ALA A N 1
ATOM 1181 C CA . ALA A 1 160 ? 10.734 -0.100 -5.708 1.00 95.75 160 ALA A CA 1
ATOM 1182 C C . ALA A 1 160 ? 10.622 1.118 -6.633 1.00 95.75 160 ALA A C 1
ATOM 1184 O O . ALA A 1 160 ? 10.784 0.978 -7.849 1.00 95.75 160 ALA A O 1
ATOM 1185 N N . ILE A 1 161 ? 10.400 2.302 -6.050 1.00 94.69 161 ILE A N 1
ATOM 1186 C CA . ILE A 1 161 ? 10.364 3.583 -6.758 1.00 94.69 161 ILE A CA 1
ATOM 1187 C C . ILE A 1 161 ? 11.725 3.864 -7.390 1.00 94.69 161 ILE A C 1
ATOM 1189 O O . ILE A 1 161 ? 11.787 4.105 -8.593 1.00 94.69 161 ILE A O 1
ATOM 1193 N N . TYR A 1 162 ? 12.819 3.768 -6.631 1.00 95.75 162 TYR A N 1
ATOM 1194 C CA . TYR A 1 162 ? 14.171 3.987 -7.149 1.00 95.75 162 TYR A CA 1
ATOM 1195 C C . TYR A 1 162 ? 14.432 3.175 -8.427 1.00 95.75 162 TYR A C 1
ATOM 1197 O O . TYR A 1 162 ? 14.816 3.740 -9.455 1.00 95.75 162 TYR A O 1
ATOM 1205 N N . PHE A 1 163 ? 14.122 1.875 -8.416 1.00 93.56 163 PHE A N 1
ATOM 1206 C CA . PHE A 1 163 ? 14.320 1.021 -9.586 1.00 93.56 163 PHE A CA 1
ATOM 1207 C C . PHE A 1 163 ? 13.504 1.449 -10.816 1.00 93.56 163 PHE A C 1
ATOM 1209 O O . PHE A 1 163 ? 14.014 1.351 -11.934 1.00 93.56 163 PHE A O 1
ATOM 1216 N N . MET A 1 164 ? 12.296 1.999 -10.642 1.00 91.25 164 MET A N 1
ATOM 1217 C CA . MET A 1 164 ? 11.450 2.492 -11.748 1.00 91.25 164 MET A CA 1
ATOM 1218 C C . MET A 1 164 ? 12.035 3.706 -12.475 1.00 91.25 164 MET A C 1
ATOM 1220 O O . MET A 1 164 ? 11.651 3.989 -13.619 1.00 91.25 164 MET A O 1
ATOM 1224 N N . PHE A 1 165 ? 12.931 4.437 -11.811 1.00 91.75 165 PHE A N 1
ATOM 1225 C CA . PHE A 1 165 ? 13.522 5.679 -12.305 1.00 91.75 165 PHE A CA 1
ATOM 1226 C C . PHE A 1 165 ? 15.016 5.559 -12.638 1.00 91.75 165 PHE A C 1
ATOM 1228 O O . PHE A 1 165 ? 15.641 6.565 -12.988 1.00 91.75 165 PHE A O 1
ATOM 1235 N N . THR A 1 166 ? 15.576 4.347 -12.614 1.00 90.56 166 THR A N 1
ATOM 1236 C CA . THR A 1 166 ? 16.920 4.072 -13.152 1.00 90.56 166 THR A CA 1
ATOM 1237 C C . THR A 1 166 ? 17.002 4.393 -14.649 1.00 90.56 166 THR A C 1
ATOM 1239 O O . THR A 1 166 ? 15.987 4.407 -15.350 1.00 90.56 166 THR A O 1
ATOM 1242 N N . ALA A 1 167 ? 18.211 4.662 -15.153 1.00 84.50 167 ALA A N 1
ATOM 1243 C CA . ALA A 1 167 ? 18.431 4.966 -16.571 1.00 84.50 167 ALA A CA 1
ATOM 1244 C C . ALA A 1 167 ? 17.929 3.831 -17.484 1.00 84.50 167 ALA A C 1
ATOM 1246 O O . ALA A 1 167 ? 17.204 4.083 -18.445 1.00 84.50 167 ALA A O 1
ATOM 1247 N N . GLU A 1 168 ? 18.221 2.584 -17.110 1.00 83.94 168 GLU A N 1
ATOM 1248 C CA . GLU A 1 168 ? 17.754 1.379 -17.806 1.00 83.94 168 GLU A CA 1
ATOM 1249 C C . GLU A 1 168 ? 16.224 1.290 -17.854 1.00 83.94 168 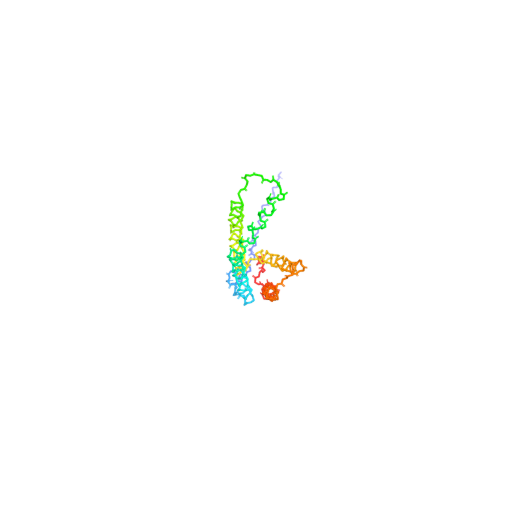GLU A C 1
ATOM 1251 O O . GLU A 1 168 ? 15.639 1.018 -18.901 1.00 83.94 168 GLU A O 1
ATOM 1256 N N . ALA A 1 169 ? 15.556 1.556 -16.726 1.00 83.25 169 ALA A N 1
ATOM 1257 C CA . ALA A 1 169 ? 14.103 1.550 -16.669 1.00 83.25 169 ALA A CA 1
ATOM 1258 C C . ALA A 1 169 ? 13.513 2.672 -17.532 1.00 83.25 169 ALA A C 1
ATOM 1260 O O . ALA A 1 169 ? 12.569 2.431 -18.277 1.00 83.25 169 ALA A O 1
ATOM 1261 N N . LYS A 1 170 ? 14.070 3.891 -17.476 1.00 85.88 170 LYS A N 1
ATOM 1262 C CA . LYS A 1 170 ? 13.594 5.031 -18.280 1.00 85.88 170 LYS A CA 1
ATOM 1263 C C . LYS A 1 170 ? 13.587 4.710 -19.774 1.00 85.88 170 LYS A C 1
ATOM 1265 O O . LYS A 1 170 ? 12.546 4.927 -20.387 1.00 85.88 170 LYS A O 1
ATOM 1270 N N . ALA A 1 171 ? 14.658 4.116 -20.301 1.00 83.69 171 ALA A N 1
ATOM 1271 C CA . ALA A 1 171 ? 14.739 3.700 -21.703 1.00 83.69 171 ALA A CA 1
ATOM 1272 C C . ALA A 1 171 ? 13.626 2.706 -22.094 1.00 83.69 171 ALA A C 1
ATOM 1274 O O . ALA A 1 171 ? 13.050 2.801 -23.173 1.00 83.69 171 ALA A O 1
ATOM 1275 N N . TYR A 1 172 ? 13.250 1.793 -21.191 1.00 83.56 172 TYR A N 1
ATOM 1276 C CA . TYR A 1 172 ? 12.155 0.841 -21.422 1.00 83.56 172 TYR A CA 1
ATOM 1277 C C . TYR A 1 172 ? 10.758 1.494 -21.467 1.00 83.56 172 TYR A C 1
ATOM 1279 O O . TYR A 1 172 ? 9.836 0.933 -22.057 1.00 83.56 172 TYR A O 1
ATOM 1287 N N . PHE A 1 173 ? 10.580 2.675 -20.863 1.00 84.19 173 PHE A N 1
ATOM 1288 C CA . PHE A 1 173 ? 9.296 3.388 -20.806 1.00 84.19 173 PHE A CA 1
ATOM 1289 C C . PHE A 1 173 ? 9.136 4.493 -21.865 1.00 84.19 173 PHE A C 1
ATOM 1291 O O . PHE A 1 173 ? 8.083 5.141 -21.894 1.00 84.19 173 PHE A O 1
ATOM 1298 N N . GLU A 1 174 ? 10.145 4.749 -22.701 1.00 81.50 174 GLU A N 1
ATOM 1299 C CA . GLU A 1 174 ? 10.090 5.814 -23.705 1.00 81.50 174 GLU A CA 1
ATOM 1300 C C . GLU A 1 174 ? 9.094 5.494 -24.838 1.00 81.50 174 GLU A C 1
ATOM 1302 O O . GLU A 1 174 ? 9.084 4.381 -25.375 1.00 81.50 174 GLU A O 1
ATOM 1307 N N . PRO A 1 175 ? 8.228 6.454 -25.230 1.00 67.44 175 PRO A N 1
ATOM 1308 C CA . PRO A 1 175 ? 7.391 6.301 -26.411 1.00 67.44 175 PRO A CA 1
ATOM 1309 C C . PRO A 1 175 ? 8.283 6.164 -27.644 1.00 67.44 175 PRO A C 1
ATOM 1311 O O . PRO A 1 175 ? 9.086 7.053 -27.928 1.00 67.44 175 PRO A O 1
ATOM 1314 N N . ARG A 1 176 ? 8.121 5.071 -28.396 1.00 67.00 176 ARG A N 1
ATOM 1315 C CA . ARG A 1 176 ? 8.798 4.904 -29.686 1.00 67.00 176 ARG A CA 1
ATOM 1316 C C . ARG A 1 176 ? 8.345 6.046 -30.590 1.00 67.00 176 ARG A C 1
ATOM 1318 O O . ARG A 1 176 ? 7.170 6.111 -30.950 1.00 67.00 176 ARG A O 1
ATOM 1325 N N . ARG A 1 177 ? 9.246 6.976 -30.903 1.00 54.41 177 ARG A N 1
ATOM 1326 C CA . ARG A 1 177 ? 8.972 8.007 -31.902 1.00 54.41 177 ARG A CA 1
ATOM 1327 C C . ARG A 1 177 ? 8.892 7.302 -33.253 1.00 54.41 177 ARG A C 1
ATOM 1329 O O . ARG A 1 177 ? 9.866 6.680 -33.659 1.00 54.41 177 ARG A O 1
ATOM 1336 N N . ALA A 1 178 ? 7.731 7.364 -33.902 1.00 50.03 178 ALA A N 1
ATOM 1337 C CA . ALA A 1 178 ? 7.656 7.126 -35.336 1.00 50.03 178 ALA A CA 1
ATOM 1338 C C . ALA A 1 178 ? 8.361 8.318 -35.992 1.00 50.03 178 ALA A C 1
ATOM 1340 O O . ALA A 1 178 ? 7.863 9.442 -35.911 1.00 50.03 178 ALA A O 1
ATOM 1341 N N . SER A 1 179 ? 9.578 8.085 -36.472 1.00 47.50 179 SER A N 1
ATOM 1342 C CA . SER A 1 179 ? 10.328 9.009 -37.328 1.00 47.50 179 SER A CA 1
ATOM 1343 C C . SER A 1 179 ? 9.729 9.023 -38.724 1.00 47.50 179 SER A C 1
ATOM 1345 O O . SER A 1 179 ? 9.530 7.897 -39.240 1.00 47.50 179 SER A O 1
#

Organism: NCBI:txid585224

pLDDT: mean 85.35, std 12.86, range [46.69, 97.44]

Sequence (179 aa):
MTSGPDPQNNPYQPLPSAPPVDAGYGQPVARPASVENSFKLWVLNALLGVVGFILTLLLGVDALRENAAREIAKQNTTGVDVDTVVTAGLVFAGVLAVGFFALYLLFAFKMRAGRNWARMTLAILGTIGILLSVLGLLTETAAPVDMVINVIQVLIVGTAIYFMFTAEAKAYFEPRRAS